Protein AF-A0A820QMZ5-F1 (afdb_monomer_lite)

Foldseek 3Di:
DDDPVVPPDPPPPDDQDDDDPDDPDVVRVCSRVVVVVVVVVVVVVVVVVVQDAPPWDWDWDADPVRDIKIKTAGDPDDPPDDADFFDKDKDWDCDDPVDHIDIDIDTWPDDADPVHRITMD

pLDDT: mean 85.6, std 16.67, range [33.97, 97.75]

Secondary structure (DSSP, 8-state):
---GGGS--TTS--PPPPP-SS-SSHHHHHHHHHHHHHHHHHHHHHHHHHT---S---EEEE-TTS-EEEEEPPS---TT----TT-EEEEEE---SSS--EEEEEE--B--BTTBS-EE-

Radius of gyration: 21.37 Å; chains: 1; bounding box: 44×40×53 Å

Structure (mmCIF, N/CA/C/O backbone):
data_AF-A0A820QMZ5-F1
#
_entry.id   AF-A0A820QMZ5-F1
#
loop_
_atom_site.group_PDB
_atom_site.id
_atom_site.type_symbol
_atom_site.label_atom_id
_atom_site.label_alt_id
_atom_site.label_comp_id
_atom_site.label_asym_id
_atom_site.label_entity_id
_atom_site.label_seq_id
_atom_site.pdbx_PDB_ins_code
_atom_site.Cartn_x
_atom_site.Cartn_y
_atom_site.Cartn_z
_atom_site.occupancy
_atom_site.B_iso_or_equiv
_atom_site.auth_seq_id
_atom_site.auth_comp_id
_atom_site.auth_asym_id
_atom_site.auth_atom_id
_atom_site.pdbx_PDB_model_num
ATOM 1 N N . ASN A 1 1 ? 15.309 19.044 22.990 1.00 33.97 1 ASN A N 1
ATOM 2 C CA . ASN A 1 1 ? 14.266 19.982 23.455 1.00 33.97 1 ASN A CA 1
ATOM 3 C C . ASN A 1 1 ? 12.903 19.331 23.309 1.00 33.97 1 ASN A C 1
ATOM 5 O O . ASN A 1 1 ? 12.326 19.403 22.235 1.00 33.97 1 ASN A O 1
ATOM 9 N N . ALA A 1 2 ? 12.436 18.639 24.350 1.00 38.66 2 ALA A N 1
ATOM 10 C CA . ALA A 1 2 ? 11.058 18.160 24.425 1.00 38.66 2 ALA A CA 1
ATOM 11 C C . ALA A 1 2 ? 10.221 19.272 25.070 1.00 38.66 2 ALA A C 1
ATOM 13 O O . ALA A 1 2 ? 10.493 19.677 26.199 1.00 38.66 2 ALA A O 1
ATOM 14 N N . THR A 1 3 ? 9.282 19.834 24.316 1.00 39.59 3 THR A N 1
ATOM 15 C CA . THR A 1 3 ? 8.432 20.935 24.774 1.00 39.59 3 THR A CA 1
ATOM 16 C C . THR A 1 3 ? 7.253 20.360 25.556 1.00 39.59 3 THR A C 1
ATOM 18 O O . THR A 1 3 ? 6.558 19.477 25.066 1.00 39.59 3 THR A O 1
ATOM 21 N N . ILE A 1 4 ? 7.010 20.908 26.747 1.00 48.31 4 ILE A N 1
ATOM 22 C CA . ILE A 1 4 ? 5.961 20.561 27.732 1.00 48.31 4 ILE A CA 1
ATOM 23 C C . ILE A 1 4 ? 4.523 20.590 27.147 1.00 48.31 4 ILE A C 1
ATOM 25 O O . ILE A 1 4 ? 3.585 20.086 27.753 1.00 48.31 4 ILE A O 1
ATOM 29 N N . ALA A 1 5 ? 4.346 21.091 25.923 1.00 45.00 5 ALA A N 1
ATOM 30 C CA . ALA A 1 5 ? 3.065 21.237 25.229 1.00 45.00 5 ALA A CA 1
ATOM 31 C C . ALA A 1 5 ? 2.407 19.925 24.736 1.00 45.00 5 ALA A C 1
ATOM 33 O O . ALA A 1 5 ? 1.343 19.985 24.126 1.00 45.00 5 ALA A O 1
ATOM 34 N N . TYR A 1 6 ? 3.005 18.750 24.968 1.00 47.41 6 TYR A N 1
ATOM 35 C CA . TYR A 1 6 ? 2.376 17.459 24.634 1.00 47.41 6 TYR A CA 1
ATOM 36 C C . TYR A 1 6 ? 1.460 16.900 25.737 1.00 47.41 6 TYR A C 1
ATOM 38 O O . TYR A 1 6 ? 0.726 15.955 25.472 1.00 47.41 6 TYR A O 1
ATOM 46 N N . LEU A 1 7 ? 1.459 17.489 26.939 1.00 48.88 7 LEU A N 1
ATOM 47 C CA . LEU A 1 7 ? 0.725 16.972 28.106 1.00 48.88 7 LEU A CA 1
ATOM 48 C C . LEU A 1 7 ? -0.710 17.512 28.263 1.00 48.88 7 LEU A C 1
ATOM 50 O O . LEU A 1 7 ? -1.399 17.136 29.203 1.00 48.88 7 LEU A O 1
ATOM 54 N N . GLU A 1 8 ? -1.193 18.362 27.353 1.00 42.72 8 GLU A N 1
ATOM 55 C CA . GLU A 1 8 ? -2.524 18.986 27.456 1.00 42.72 8 GLU A CA 1
ATOM 56 C C . GLU A 1 8 ? -3.438 18.629 26.275 1.00 42.72 8 GLU A C 1
ATOM 58 O O . GLU A 1 8 ? -4.002 19.491 25.602 1.00 42.72 8 GLU A O 1
ATOM 63 N N . LYS A 1 9 ? -3.617 17.332 26.011 1.00 46.62 9 LYS A N 1
ATOM 64 C CA . LYS A 1 9 ? -4.800 16.864 25.277 1.00 46.62 9 LYS A CA 1
ATOM 65 C C . LYS A 1 9 ? -5.670 16.023 26.212 1.00 46.62 9 LYS A C 1
ATOM 67 O O . LYS A 1 9 ? -5.389 14.837 26.380 1.00 46.62 9 LYS A O 1
ATOM 72 N N . PRO A 1 10 ? -6.715 16.609 26.827 1.00 36.94 10 PRO A N 1
ATOM 73 C CA . PRO A 1 10 ? -7.662 15.833 27.615 1.00 36.94 10 PRO A CA 1
ATOM 74 C C . PRO A 1 10 ? -8.340 14.809 26.691 1.00 36.94 10 PRO A C 1
ATOM 76 O O . PRO A 1 10 ? -9.000 15.191 25.724 1.00 36.94 10 PRO A O 1
ATOM 79 N N . GLY A 1 11 ? -8.114 13.517 26.954 1.00 49.28 11 GLY A N 1
ATOM 80 C CA . GLY A 1 11 ? -8.728 12.392 26.234 1.00 49.28 11 GLY A CA 1
ATOM 81 C C . GLY A 1 11 ? -7.792 11.491 25.412 1.00 49.28 11 GLY A C 1
ATOM 82 O O . GLY A 1 11 ? -8.302 10.649 24.682 1.00 49.28 11 GLY A O 1
ATOM 83 N N . ILE A 1 12 ? -6.462 11.656 25.481 1.00 48.41 12 ILE A N 1
ATOM 84 C CA . ILE A 1 12 ? -5.505 10.809 24.725 1.00 48.41 12 ILE A CA 1
ATOM 85 C C . ILE A 1 12 ? -4.874 9.675 25.557 1.00 48.41 12 ILE A C 1
ATOM 87 O O . ILE A 1 12 ? -4.367 8.729 24.966 1.00 48.41 12 ILE A O 1
ATOM 91 N N . ASP A 1 13 ? -4.998 9.699 26.887 1.00 52.62 13 ASP A N 1
ATOM 92 C CA . ASP A 1 13 ? -4.362 8.716 27.789 1.00 52.62 13 ASP A CA 1
ATOM 93 C C . ASP A 1 13 ? -5.344 7.775 28.518 1.00 52.62 13 ASP A C 1
ATOM 95 O O . ASP A 1 13 ? -4.971 7.140 29.503 1.00 52.62 13 ASP A O 1
ATOM 99 N N . GLU A 1 14 ? -6.598 7.643 28.073 1.00 61.47 14 GLU A N 1
ATOM 100 C CA . GLU A 1 14 ? -7.403 6.503 28.538 1.00 61.47 14 GLU A CA 1
ATOM 101 C C . GLU A 1 14 ? -7.026 5.275 27.709 1.00 61.47 14 GLU A C 1
ATOM 103 O O . GLU A 1 14 ? -7.364 5.177 26.527 1.00 61.47 14 GLU A O 1
ATOM 108 N N . GLU A 1 15 ? -6.290 4.348 28.333 1.00 75.12 15 GLU A N 1
ATOM 109 C CA . GLU A 1 15 ? -6.099 3.006 27.784 1.00 75.12 15 GLU A CA 1
ATOM 110 C C . GLU A 1 15 ? -7.464 2.446 27.352 1.00 75.12 15 GLU A C 1
ATOM 112 O O . GLU A 1 15 ? -8.442 2.553 28.103 1.00 75.12 15 GLU A O 1
ATOM 117 N N . PRO A 1 16 ? -7.567 1.876 26.138 1.00 82.88 16 PRO A N 1
ATOM 118 C CA . PRO A 1 16 ? -8.845 1.421 25.622 1.00 82.88 16 PRO A CA 1
ATOM 119 C C . PRO A 1 16 ? -9.446 0.377 26.563 1.00 82.88 16 PRO A C 1
ATOM 121 O O . PRO A 1 16 ? -8.762 -0.526 27.052 1.00 82.88 16 PRO A O 1
ATOM 124 N N . GLN A 1 17 ? -10.750 0.497 26.807 1.00 88.19 17 GLN A N 1
ATOM 125 C CA . GLN A 1 17 ? -11.467 -0.430 27.671 1.00 88.19 17 GLN A CA 1
ATOM 126 C C . GLN A 1 17 ? -11.318 -1.875 27.165 1.00 88.19 17 GLN A C 1
ATOM 128 O O . GLN A 1 17 ? -11.405 -2.148 25.968 1.00 88.19 17 GLN A O 1
ATOM 133 N N . GLN A 1 18 ? -11.116 -2.819 28.088 1.00 90.44 18 GLN A N 1
ATOM 134 C CA . GLN A 1 18 ? -10.951 -4.230 27.740 1.00 90.44 18 GLN A CA 1
ATOM 135 C C . GLN A 1 18 ? -12.220 -4.823 27.113 1.00 90.44 18 GLN A C 1
ATOM 137 O O . GLN A 1 18 ? -13.347 -4.550 27.541 1.00 90.44 18 GLN A O 1
ATOM 142 N N . CYS A 1 19 ? -12.024 -5.698 26.123 1.00 95.25 19 CYS A N 1
ATOM 143 C CA . CYS A 1 19 ? -13.109 -6.455 25.511 1.00 95.25 19 CYS A CA 1
ATOM 144 C C . CYS A 1 19 ? -13.849 -7.306 26.550 1.00 95.25 19 CYS A C 1
ATOM 146 O O . CYS A 1 19 ? -13.247 -7.916 27.432 1.00 95.25 19 CYS A O 1
ATOM 148 N N . SER A 1 20 ? -15.170 -7.379 26.404 1.00 92.81 20 SER A N 1
ATOM 149 C CA . SER A 1 20 ? -16.057 -8.145 27.278 1.00 92.81 20 SER A CA 1
ATOM 150 C C . SER A 1 20 ? -16.688 -9.303 26.509 1.00 92.81 20 SER A C 1
ATOM 152 O O . SER A 1 20 ? -16.865 -9.241 25.297 1.00 92.81 20 SER A O 1
ATOM 154 N N . LEU A 1 21 ? -17.067 -10.377 27.206 1.00 95.25 21 LEU A N 1
ATOM 155 C CA . LEU A 1 21 ? -17.774 -11.504 26.575 1.00 95.25 21 LEU A CA 1
ATOM 156 C C . LEU A 1 21 ? -19.239 -11.179 26.236 1.00 95.25 21 LEU A C 1
ATOM 158 O O . LEU A 1 21 ? -19.861 -11.883 25.442 1.00 95.25 21 LEU A O 1
ATOM 162 N N . ARG A 1 22 ? -19.814 -10.155 26.876 1.00 96.31 22 ARG A N 1
ATOM 163 C CA . ARG A 1 22 ? -21.193 -9.689 26.691 1.00 96.31 22 ARG A CA 1
ATOM 164 C C . ARG A 1 22 ? -21.218 -8.166 26.748 1.00 96.31 22 ARG A C 1
ATOM 166 O O . ARG A 1 22 ? -20.453 -7.584 27.511 1.00 96.31 22 ARG A O 1
ATOM 173 N N . TYR A 1 23 ? -22.116 -7.573 25.970 1.00 96.44 23 TYR A N 1
ATOM 174 C CA . TYR A 1 23 ? -22.313 -6.131 25.869 1.00 96.44 23 TYR A CA 1
ATOM 175 C C . TYR A 1 23 ? -23.780 -5.805 26.171 1.00 96.44 23 TYR A C 1
ATOM 177 O O . TYR A 1 23 ? -24.661 -6.603 25.846 1.00 96.44 23 TYR A O 1
ATOM 185 N N . GLU A 1 24 ? -24.031 -4.665 26.806 1.00 96.25 24 GLU A N 1
ATOM 186 C CA . GLU A 1 24 ? -25.368 -4.159 27.132 1.00 96.25 24 GLU A CA 1
ATOM 187 C C . GLU A 1 24 ? -26.145 -3.801 25.862 1.00 96.25 24 GLU A C 1
ATOM 189 O O . GLU A 1 24 ? -27.313 -4.160 25.722 1.00 96.25 24 GLU A O 1
ATOM 194 N N . ASP A 1 25 ? -25.475 -3.148 24.912 1.00 95.69 25 ASP A N 1
ATOM 195 C CA . ASP A 1 25 ? -26.021 -2.786 23.612 1.00 95.69 25 ASP A CA 1
ATOM 196 C C . ASP A 1 25 ? -24.914 -2.614 22.550 1.00 95.69 25 ASP A C 1
ATOM 198 O O . ASP A 1 25 ? -23.719 -2.828 22.789 1.00 95.69 25 ASP A O 1
ATOM 202 N N . ALA A 1 26 ? -25.321 -2.234 21.336 1.00 96.19 26 ALA A N 1
ATOM 203 C CA . ALA A 1 26 ? -24.400 -1.983 20.232 1.00 96.19 26 ALA A CA 1
ATOM 204 C C . ALA A 1 26 ? -23.525 -0.733 20.442 1.00 96.19 26 ALA A C 1
ATOM 206 O O . ALA A 1 26 ? -22.427 -0.668 19.887 1.00 96.19 26 ALA A O 1
ATOM 207 N N . TYR A 1 27 ? -23.975 0.241 21.241 1.00 96.44 27 TYR A N 1
ATOM 208 C CA . TYR A 1 27 ? -23.200 1.445 21.535 1.00 96.44 27 TYR A CA 1
ATOM 209 C C . TYR A 1 27 ? -22.024 1.120 22.452 1.00 96.44 27 TYR A C 1
ATOM 211 O O . TYR A 1 27 ? -20.907 1.550 22.177 1.00 96.44 27 TYR A O 1
ATOM 219 N N . GLN A 1 28 ? -22.228 0.298 23.484 1.00 95.12 28 GLN A N 1
ATOM 220 C CA . GLN A 1 28 ? -21.145 -0.179 24.341 1.00 95.12 28 GLN A CA 1
ATOM 221 C C . GLN A 1 28 ? -20.108 -0.967 23.529 1.00 95.12 28 GLN A C 1
ATOM 223 O O . GLN A 1 28 ? -18.908 -0.742 23.679 1.00 95.12 28 GLN A O 1
ATOM 228 N N . TYR A 1 29 ? -20.558 -1.843 22.622 1.00 96.00 29 TYR A N 1
ATOM 229 C CA . TYR A 1 29 ? -19.663 -2.557 21.707 1.00 96.00 29 TYR A CA 1
ATOM 230 C C . TYR A 1 29 ? -18.845 -1.588 20.842 1.00 96.00 29 TYR A C 1
ATOM 232 O O . TYR A 1 29 ? -17.624 -1.714 20.767 1.00 96.00 29 TYR A O 1
ATOM 240 N N . GLN A 1 30 ? -19.498 -0.603 20.216 1.00 96.00 30 GLN A N 1
ATOM 241 C CA . GLN A 1 30 ? -18.831 0.396 19.379 1.00 96.00 30 GLN A CA 1
ATOM 242 C C . GLN A 1 30 ? -17.824 1.233 20.176 1.00 96.00 30 GLN A C 1
ATOM 244 O O . GLN A 1 30 ? -16.727 1.486 19.684 1.00 96.00 30 GLN A O 1
ATOM 249 N N . ASN A 1 31 ? -18.173 1.645 21.393 1.00 93.25 31 ASN A N 1
ATOM 250 C CA . ASN A 1 31 ? -17.310 2.465 22.238 1.00 93.25 31 ASN A CA 1
ATOM 251 C C . ASN A 1 31 ? -16.065 1.701 22.710 1.00 93.25 31 ASN A C 1
ATOM 253 O O . ASN A 1 31 ? -15.017 2.318 22.869 1.00 93.25 31 ASN A O 1
ATOM 257 N N . ILE A 1 32 ? -16.153 0.374 22.874 1.00 93.81 32 ILE A N 1
ATOM 258 C CA . ILE A 1 32 ? -14.998 -0.476 23.197 1.00 93.81 32 ILE A CA 1
ATOM 259 C C . ILE A 1 32 ? -14.166 -0.78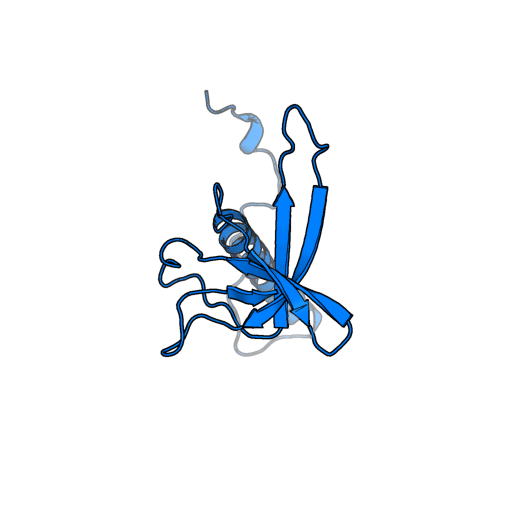6 21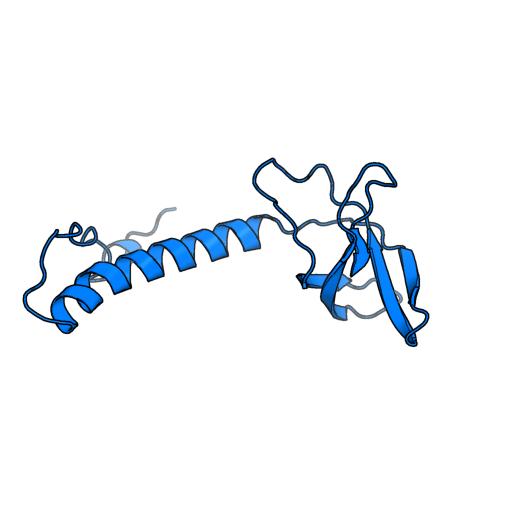.941 1.00 93.81 32 ILE A C 1
ATOM 261 O O . ILE A 1 32 ? -12.957 -0.568 21.928 1.00 93.81 32 ILE A O 1
ATOM 265 N N . PHE A 1 33 ? -14.784 -1.276 20.861 1.00 95.81 33 PHE A N 1
ATOM 266 C CA . PHE A 1 33 ? -14.045 -1.719 19.670 1.00 95.81 33 PHE A CA 1
ATOM 267 C C . PHE A 1 33 ? -13.589 -0.582 18.756 1.00 95.81 33 PHE A C 1
ATOM 269 O O . PHE A 1 33 ? -12.579 -0.725 18.072 1.00 95.81 33 PHE A O 1
ATOM 276 N N . GLY A 1 34 ? -14.305 0.540 18.719 1.00 94.88 34 GLY A N 1
ATOM 277 C CA . GLY A 1 34 ? -13.977 1.683 17.868 1.00 94.88 34 GLY A CA 1
ATOM 278 C C . GLY A 1 34 ? -12.555 2.209 18.098 1.00 94.88 34 GLY A C 1
ATOM 279 O O . GLY A 1 34 ? -11.796 2.309 17.132 1.00 94.88 34 GLY A O 1
ATOM 280 N N . PRO A 1 35 ? -12.153 2.492 19.352 1.00 94.62 35 PRO A N 1
ATOM 281 C CA . PRO A 1 35 ? -10.781 2.873 19.680 1.00 94.62 35 PRO A CA 1
ATOM 282 C C . PRO A 1 35 ? -9.740 1.808 19.313 1.00 94.62 35 PRO A C 1
ATOM 284 O O . PRO A 1 35 ? -8.686 2.162 18.793 1.00 94.62 35 PRO A O 1
ATOM 287 N N . LEU A 1 36 ? -10.041 0.520 19.515 1.00 94.25 36 LEU A N 1
ATOM 288 C CA . LEU A 1 36 ? -9.130 -0.583 19.175 1.00 94.25 36 LEU A CA 1
ATOM 289 C C . LEU A 1 36 ? -8.885 -0.677 17.665 1.00 94.25 36 LEU A C 1
ATOM 291 O O . LEU A 1 36 ? -7.743 -0.748 17.224 1.00 94.25 36 LEU 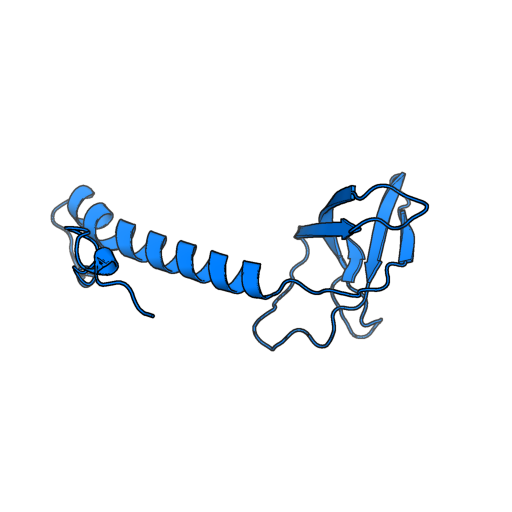A O 1
ATOM 295 N N . VAL A 1 37 ? -9.952 -0.607 16.863 1.00 96.00 37 VAL A N 1
ATOM 296 C CA . VAL A 1 37 ? -9.856 -0.596 15.395 1.00 96.00 37 VAL A CA 1
ATOM 297 C C . VAL A 1 37 ? -9.085 0.629 14.915 1.00 96.00 37 VAL A C 1
ATOM 299 O O . VAL A 1 37 ? -8.291 0.532 13.985 1.00 96.00 37 VAL A O 1
ATOM 302 N N . LYS A 1 38 ? -9.296 1.786 15.550 1.00 94.00 38 LYS A N 1
ATOM 303 C CA . LYS A 1 38 ? -8.550 3.001 15.224 1.00 94.00 38 LYS A CA 1
ATOM 304 C C . LYS A 1 38 ? -7.060 2.855 15.537 1.00 94.00 38 LYS A C 1
ATOM 306 O O . LYS A 1 38 ? -6.251 3.265 14.715 1.00 94.00 38 LYS A O 1
ATOM 311 N N . MET A 1 39 ? -6.711 2.280 16.687 1.00 92.44 39 MET A N 1
ATOM 312 C CA . MET A 1 39 ? -5.322 2.039 17.082 1.00 92.44 39 MET A CA 1
ATOM 313 C C . MET A 1 39 ? -4.617 1.125 16.076 1.00 92.44 39 MET A C 1
ATOM 315 O O . MET A 1 39 ? -3.578 1.504 15.546 1.00 92.44 39 MET A O 1
ATOM 319 N N . GLU A 1 40 ? -5.245 0.002 15.719 1.00 94.19 40 GLU A N 1
ATOM 320 C CA . GLU A 1 40 ? -4.733 -0.908 14.687 1.00 94.19 40 GLU A CA 1
ATOM 321 C C . GLU A 1 40 ? -4.593 -0.206 13.329 1.00 94.19 40 GLU A C 1
ATOM 323 O O . GLU A 1 40 ? -3.572 -0.337 12.666 1.00 94.19 40 GLU A O 1
ATOM 328 N N . ALA A 1 41 ? -5.583 0.592 12.915 1.00 94.12 41 ALA A N 1
ATOM 329 C CA . ALA A 1 41 ? -5.520 1.328 11.653 1.00 94.12 41 ALA A CA 1
ATOM 330 C C . ALA A 1 41 ? -4.405 2.390 11.641 1.00 94.12 41 ALA A C 1
ATOM 332 O O . ALA A 1 41 ? -3.750 2.599 10.617 1.00 94.12 41 ALA A O 1
ATOM 333 N N . ASP A 1 42 ? -4.191 3.080 12.763 1.00 93.00 42 ASP A N 1
ATOM 334 C CA . ASP A 1 42 ? -3.117 4.058 12.909 1.00 93.00 42 ASP A CA 1
ATOM 335 C C . ASP A 1 42 ? -1.739 3.375 12.902 1.00 93.00 42 ASP A C 1
ATOM 337 O O . ASP A 1 42 ? -0.800 3.931 12.324 1.00 93.00 42 ASP A O 1
ATOM 341 N N . ASP A 1 43 ? -1.613 2.187 13.494 1.00 91.50 43 ASP A N 1
ATOM 342 C CA . ASP A 1 43 ? -0.375 1.409 13.501 1.00 91.50 43 ASP A CA 1
ATOM 343 C C . ASP A 1 43 ? -0.093 0.757 12.138 1.00 91.50 43 ASP A C 1
ATOM 345 O O . ASP A 1 43 ? 1.017 0.912 11.624 1.00 91.50 43 ASP A O 1
ATOM 349 N N . ASP A 1 44 ? -1.095 0.173 11.472 1.00 90.38 44 ASP A N 1
ATOM 350 C CA . ASP A 1 44 ? -0.995 -0.325 10.091 1.00 90.38 44 ASP A CA 1
ATOM 351 C C . ASP A 1 44 ? -0.568 0.791 9.127 1.00 90.38 44 ASP A C 1
ATOM 353 O O . ASP A 1 44 ? 0.344 0.602 8.317 1.00 90.38 44 ASP A O 1
ATOM 357 N N . ARG A 1 45 ? -1.147 1.995 9.259 1.00 90.38 45 ARG A N 1
ATOM 358 C CA . ARG A 1 45 ? -0.734 3.158 8.459 1.00 90.38 45 ARG A CA 1
ATOM 359 C C . ARG A 1 45 ? 0.736 3.500 8.689 1.00 90.38 45 ARG A C 1
ATOM 361 O O . ARG A 1 45 ? 1.464 3.666 7.713 1.00 90.38 45 ARG A O 1
ATOM 368 N N . LYS A 1 46 ? 1.189 3.596 9.945 1.00 89.62 46 LYS A N 1
ATOM 369 C CA . LYS A 1 46 ? 2.597 3.908 10.258 1.00 89.62 46 LYS A CA 1
ATOM 370 C C . LYS A 1 46 ? 3.543 2.846 9.700 1.00 89.62 46 LYS A C 1
ATOM 372 O O . LYS A 1 46 ? 4.565 3.200 9.116 1.00 89.62 46 LYS A O 1
ATOM 377 N N . ILE A 1 47 ? 3.202 1.564 9.857 1.00 87.38 47 ILE A N 1
ATOM 378 C CA . ILE A 1 47 ? 4.003 0.447 9.347 1.00 87.38 47 ILE A CA 1
ATOM 379 C C . ILE A 1 47 ? 4.114 0.557 7.826 1.00 87.38 47 ILE A C 1
ATOM 381 O O . ILE A 1 47 ? 5.226 0.599 7.301 1.00 87.38 47 ILE A O 1
ATOM 385 N N . LYS A 1 48 ? 2.995 0.709 7.112 1.00 86.94 48 LYS A N 1
ATOM 386 C CA . LYS A 1 48 ? 2.991 0.840 5.647 1.00 86.94 48 LYS A CA 1
ATOM 387 C C . LYS A 1 48 ? 3.754 2.069 5.157 1.00 86.94 48 LYS A C 1
ATOM 389 O O . LYS A 1 48 ? 4.527 1.969 4.208 1.00 86.94 48 LYS A O 1
ATOM 394 N N . GLU A 1 49 ? 3.592 3.219 5.807 1.00 86.81 49 GLU A N 1
ATOM 395 C CA . GLU A 1 49 ? 4.316 4.446 5.448 1.00 86.81 49 GLU A CA 1
ATOM 396 C C . GLU A 1 49 ? 5.834 4.308 5.672 1.00 86.81 49 GLU A C 1
ATOM 398 O O . GLU A 1 49 ? 6.626 4.809 4.866 1.00 86.81 49 GLU A O 1
ATOM 403 N N . SER A 1 50 ? 6.247 3.570 6.711 1.00 85.31 50 SER A N 1
ATOM 404 C CA . SER A 1 50 ? 7.660 3.309 7.023 1.00 85.31 50 SER A CA 1
ATOM 405 C C . SER A 1 50 ? 8.367 2.410 6.001 1.00 85.31 50 SER A C 1
ATOM 407 O O . SER A 1 50 ? 9.592 2.433 5.904 1.00 85.31 50 SER A O 1
ATOM 409 N N . GLN A 1 51 ? 7.611 1.658 5.197 1.00 86.81 51 GLN A N 1
ATOM 410 C CA . GLN A 1 51 ? 8.139 0.718 4.204 1.00 86.81 51 GLN A CA 1
ATOM 411 C C . GLN A 1 51 ? 8.484 1.372 2.855 1.00 86.81 51 GLN A C 1
ATOM 413 O O . GLN A 1 51 ? 8.829 0.668 1.902 1.00 86.81 51 GLN A O 1
ATOM 418 N N . THR A 1 52 ? 8.431 2.705 2.754 1.00 89.56 52 THR A N 1
ATOM 419 C CA . THR A 1 52 ? 8.816 3.442 1.539 1.00 89.56 52 THR A CA 1
ATOM 420 C C . THR A 1 52 ? 10.241 3.075 1.105 1.00 89.56 52 THR A C 1
ATOM 422 O O . THR A 1 52 ? 11.192 3.259 1.859 1.00 89.56 52 THR A O 1
ATOM 425 N N . GLN A 1 53 ? 10.392 2.583 -0.129 1.00 90.44 53 GLN A N 1
ATOM 426 C CA . GLN A 1 53 ? 11.696 2.260 -0.714 1.00 90.44 53 GLN A CA 1
ATOM 427 C C . GLN A 1 53 ? 12.150 3.365 -1.666 1.00 90.44 53 GLN A C 1
ATOM 429 O O . GLN A 1 53 ? 11.420 3.771 -2.573 1.00 90.44 53 GLN A O 1
ATOM 434 N N . GLU A 1 54 ? 13.380 3.826 -1.474 1.00 91.12 54 GLU A N 1
ATOM 435 C CA . GLU A 1 54 ? 14.010 4.849 -2.305 1.00 91.12 54 GLU A CA 1
ATOM 436 C C . GLU A 1 54 ? 15.068 4.242 -3.229 1.00 91.12 54 GLU A C 1
ATOM 438 O O . GLU A 1 54 ? 15.494 3.101 -3.058 1.00 91.12 54 GLU A O 1
ATOM 443 N N . ASN A 1 55 ? 15.519 5.027 -4.212 1.00 90.38 55 ASN A N 1
ATOM 444 C CA . ASN A 1 55 ? 16.607 4.654 -5.124 1.00 90.38 55 ASN A CA 1
ATOM 445 C C . ASN A 1 55 ? 16.360 3.340 -5.890 1.00 90.38 55 ASN A C 1
ATOM 447 O O . ASN A 1 55 ? 17.292 2.597 -6.202 1.00 90.38 55 ASN A O 1
ATOM 451 N N . ILE A 1 56 ? 15.099 3.062 -6.223 1.00 92.06 56 ILE A N 1
ATOM 452 C CA . ILE A 1 56 ? 14.726 1.899 -7.027 1.00 92.06 56 ILE A CA 1
ATOM 453 C C . ILE A 1 56 ? 14.978 2.151 -8.517 1.00 92.06 56 ILE A C 1
ATOM 455 O O . ILE A 1 56 ? 14.762 3.246 -9.038 1.00 92.06 56 ILE A O 1
ATOM 459 N N . SER A 1 57 ? 15.403 1.106 -9.222 1.00 93.19 57 SER A N 1
ATOM 460 C CA . SER A 1 57 ? 15.487 1.107 -10.684 1.00 93.19 57 SER A CA 1
ATOM 461 C C . SER A 1 57 ? 14.218 0.505 -11.271 1.00 93.19 57 SER A C 1
ATOM 463 O O . SER A 1 57 ? 13.812 -0.585 -10.873 1.00 93.19 57 SER A O 1
ATOM 465 N N . VAL A 1 58 ? 13.599 1.215 -12.217 1.00 95.69 58 VAL A N 1
ATOM 466 C CA . VAL A 1 58 ? 12.327 0.811 -12.830 1.00 95.69 58 VAL A CA 1
ATOM 467 C C . VAL A 1 58 ? 12.538 0.428 -14.290 1.00 95.69 58 VAL A C 1
ATOM 469 O O . VAL A 1 58 ? 13.027 1.227 -15.091 1.00 95.69 58 VAL A O 1
ATOM 472 N N . ARG A 1 59 ? 12.100 -0.778 -14.650 1.00 96.38 59 ARG A N 1
ATOM 473 C CA . ARG A 1 59 ? 11.979 -1.256 -16.027 1.00 96.38 59 ARG A CA 1
ATOM 474 C C . ARG A 1 59 ? 10.534 -1.086 -16.493 1.00 96.38 59 ARG A C 1
ATOM 476 O O . ARG A 1 59 ? 9.613 -1.650 -15.910 1.00 96.38 59 ARG A O 1
ATOM 483 N N . TRP A 1 60 ? 10.339 -0.318 -17.560 1.00 96.94 60 TRP A N 1
ATOM 484 C CA . TRP A 1 60 ? 9.017 -0.046 -18.126 1.00 96.94 60 TRP A CA 1
ATOM 485 C C . TRP A 1 60 ? 8.657 -1.030 -19.231 1.00 96.94 60 TRP A C 1
ATOM 487 O O . TRP A 1 60 ? 9.509 -1.383 -20.045 1.00 96.94 60 TRP A O 1
ATOM 497 N N . ASP A 1 61 ? 7.382 -1.406 -19.299 1.00 96.81 61 ASP A N 1
ATOM 498 C CA . ASP A 1 61 ? 6.852 -2.279 -20.347 1.00 96.81 61 ASP A CA 1
ATOM 499 C C . ASP A 1 61 ? 5.426 -1.869 -20.766 1.00 96.81 61 ASP A C 1
ATOM 501 O O . ASP A 1 61 ? 4.809 -0.969 -20.178 1.00 96.81 61 ASP A O 1
ATOM 505 N N . MET A 1 62 ? 4.902 -2.502 -21.813 1.00 97.19 62 MET A N 1
ATOM 506 C CA . MET A 1 62 ? 3.519 -2.382 -22.261 1.00 97.19 62 MET A CA 1
ATOM 507 C C . MET A 1 62 ? 2.853 -3.758 -22.206 1.00 97.19 62 MET A C 1
ATOM 509 O O . MET A 1 62 ? 3.216 -4.667 -22.948 1.00 97.19 62 MET A O 1
ATOM 513 N N . GLY A 1 63 ? 1.838 -3.903 -21.355 1.00 93.75 63 GLY A N 1
ATOM 514 C CA . GLY A 1 63 ? 1.048 -5.127 -21.296 1.00 93.75 63 GLY A CA 1
ATOM 515 C C . GLY A 1 63 ? 0.283 -5.377 -22.599 1.00 93.75 63 GLY A C 1
ATOM 516 O O . GLY A 1 63 ? -0.054 -4.448 -23.335 1.00 93.75 63 GLY A O 1
ATOM 517 N N . LEU A 1 64 ? -0.083 -6.636 -22.855 1.00 95.12 64 LEU A N 1
ATOM 518 C CA . LEU A 1 64 ? -0.913 -7.016 -24.013 1.00 95.12 64 LEU A CA 1
ATOM 519 C C . LEU A 1 64 ? -2.282 -6.306 -24.020 1.00 95.12 64 LEU A C 1
ATOM 521 O O . LEU A 1 64 ? -2.876 -6.081 -25.071 1.00 95.12 64 LEU A O 1
ATOM 525 N N . ASN A 1 65 ? -2.754 -5.887 -22.843 1.00 94.94 65 ASN A N 1
ATOM 526 C CA . ASN A 1 65 ? -3.953 -5.069 -22.644 1.00 94.94 65 ASN A CA 1
ATOM 527 C C . ASN A 1 65 ? -3.731 -3.560 -22.891 1.00 94.94 65 ASN A C 1
ATOM 529 O O . ASN A 1 65 ? -4.615 -2.761 -22.585 1.00 94.94 65 ASN A O 1
ATOM 533 N N . LYS A 1 66 ? -2.562 -3.164 -23.412 1.00 95.56 66 LYS A N 1
ATOM 534 C CA . LYS A 1 66 ? -2.138 -1.775 -23.655 1.00 95.56 66 LYS A CA 1
ATOM 535 C C . LYS A 1 66 ? -2.021 -0.908 -22.393 1.00 95.56 66 LYS A C 1
ATOM 537 O O . LYS A 1 66 ? -1.992 0.317 -22.501 1.00 95.56 66 LYS A O 1
ATOM 542 N N . LYS A 1 67 ? -1.947 -1.510 -21.200 1.00 95.19 67 LYS A N 1
ATOM 543 C CA . LYS A 1 67 ? -1.630 -0.788 -19.960 1.00 95.19 67 LYS A CA 1
ATOM 544 C C . LYS A 1 67 ? -0.115 -0.684 -19.775 1.00 95.19 67 LYS A C 1
ATOM 546 O O . LYS A 1 67 ? 0.628 -1.601 -20.124 1.00 95.19 67 LYS A O 1
ATOM 551 N N . ARG A 1 68 ? 0.332 0.442 -19.216 1.00 96.75 68 ARG A N 1
ATOM 552 C CA . ARG A 1 68 ? 1.728 0.648 -18.811 1.00 96.75 68 ARG A CA 1
ATOM 553 C C . ARG A 1 68 ? 2.042 -0.272 -17.632 1.00 96.75 68 ARG A C 1
ATOM 555 O O . ARG A 1 68 ? 1.240 -0.319 -16.710 1.00 96.75 68 ARG A O 1
ATOM 562 N N . LEU A 1 69 ? 3.187 -0.948 -17.675 1.00 97.31 69 LEU A N 1
ATOM 563 C CA . LEU A 1 69 ? 3.693 -1.768 -16.573 1.00 97.31 69 LEU A CA 1
ATOM 564 C C . LEU A 1 69 ? 5.025 -1.212 -16.072 1.00 97.31 69 LEU A C 1
ATOM 566 O O . LEU A 1 69 ? 5.841 -0.742 -16.875 1.00 97.31 69 LEU A O 1
ATOM 570 N N . ALA A 1 70 ? 5.242 -1.291 -14.764 1.00 97.75 70 ALA A N 1
ATOM 571 C CA . ALA A 1 70 ? 6.502 -0.956 -14.115 1.00 97.75 70 ALA A CA 1
ATOM 572 C C . ALA A 1 70 ? 7.006 -2.155 -13.312 1.00 97.75 70 ALA A C 1
ATOM 574 O O . ALA A 1 70 ? 6.306 -2.656 -12.437 1.00 97.75 70 ALA A O 1
ATOM 575 N N . TYR A 1 71 ? 8.235 -2.582 -13.594 1.00 96.31 71 TYR A N 1
ATOM 576 C CA . TYR A 1 71 ? 8.916 -3.643 -12.862 1.00 96.31 71 TYR A CA 1
ATOM 577 C C . TYR A 1 71 ? 10.102 -3.083 -12.084 1.00 96.31 71 TYR A C 1
ATOM 579 O O . TYR A 1 71 ? 10.858 -2.265 -12.611 1.00 96.31 71 TYR A O 1
ATOM 587 N N . PHE A 1 72 ? 10.269 -3.514 -10.839 1.00 95.06 72 PHE A N 1
ATOM 588 C CA . PHE A 1 72 ? 11.362 -3.086 -9.966 1.00 95.06 72 PHE A CA 1
ATOM 589 C C . PHE A 1 72 ? 11.648 -4.143 -8.898 1.00 95.06 72 PHE A C 1
ATOM 591 O O . PHE A 1 72 ? 10.771 -4.919 -8.525 1.00 95.06 72 PHE A O 1
ATOM 598 N N . CYS A 1 73 ? 12.873 -4.164 -8.380 1.00 90.94 73 CYS A N 1
ATOM 599 C CA . CYS A 1 73 ? 13.231 -4.990 -7.229 1.00 90.94 73 CYS A CA 1
ATOM 600 C C . CYS A 1 73 ? 13.182 -4.136 -5.963 1.00 90.94 73 CYS A C 1
ATOM 602 O O . CYS A 1 73 ? 13.790 -3.065 -5.917 1.00 90.94 73 CYS A O 1
ATOM 604 N N . LEU A 1 74 ? 12.489 -4.617 -4.935 1.00 86.00 74 LEU A N 1
ATOM 605 C CA . LEU A 1 74 ? 12.530 -4.002 -3.612 1.00 86.00 74 LEU A CA 1
ATOM 606 C C . LEU A 1 74 ? 13.707 -4.627 -2.844 1.00 86.00 74 LEU A C 1
ATOM 608 O O . LEU A 1 74 ? 13.804 -5.858 -2.811 1.00 86.00 74 LEU A O 1
ATOM 612 N N . PRO A 1 75 ? 14.632 -3.829 -2.274 1.00 73.81 75 PRO A N 1
ATOM 613 C CA . PRO A 1 75 ? 15.706 -4.361 -1.441 1.00 73.81 75 PRO A CA 1
ATOM 614 C C . PRO A 1 75 ? 15.072 -5.185 -0.328 1.00 73.81 75 PRO A C 1
ATOM 616 O O . PRO A 1 75 ? 14.187 -4.655 0.336 1.00 73.81 75 PRO A O 1
ATOM 619 N N . LYS A 1 76 ? 15.472 -6.467 -0.218 1.00 63.97 76 LYS A N 1
ATOM 620 C CA . LYS A 1 76 ? 14.922 -7.506 0.677 1.00 63.97 76 LYS A CA 1
ATOM 621 C C . LYS A 1 76 ? 13.813 -6.964 1.568 1.00 63.97 76 LYS A C 1
ATOM 623 O O . LYS A 1 76 ? 14.100 -6.404 2.623 1.00 63.97 76 LYS A O 1
ATOM 628 N N . ALA A 1 77 ? 12.577 -7.116 1.098 1.00 57.03 77 ALA A N 1
ATOM 629 C CA . ALA A 1 77 ? 11.393 -6.911 1.910 1.00 57.03 77 ALA A CA 1
ATOM 630 C C . ALA A 1 77 ? 11.672 -7.508 3.296 1.00 57.03 77 ALA A C 1
ATOM 632 O O . ALA A 1 77 ? 11.920 -8.712 3.396 1.00 57.03 77 ALA A O 1
ATOM 633 N N . ASN A 1 78 ? 11.728 -6.671 4.339 1.00 56.12 78 ASN A N 1
ATOM 634 C CA . ASN A 1 78 ? 11.740 -7.173 5.711 1.00 56.12 78 ASN A CA 1
ATOM 635 C C . ASN A 1 78 ? 10.585 -8.180 5.839 1.00 56.12 78 ASN A C 1
ATOM 637 O O . ASN A 1 78 ? 9.585 -8.038 5.135 1.00 56.12 78 ASN A O 1
ATOM 641 N N . GLU A 1 79 ? 10.690 -9.180 6.718 1.00 59.75 79 GLU A N 1
ATOM 642 C CA . GLU A 1 79 ? 9.659 -10.229 6.885 1.00 59.75 79 GLU A CA 1
ATOM 643 C C . GLU A 1 79 ? 8.228 -9.673 7.097 1.00 59.75 79 GLU A C 1
ATOM 645 O O . GLU A 1 79 ? 7.237 -10.379 6.895 1.00 59.75 79 GLU A O 1
ATOM 650 N N . GLU A 1 80 ? 8.125 -8.390 7.450 1.00 61.38 80 GLU A N 1
ATOM 651 C CA . GLU A 1 80 ? 6.905 -7.598 7.606 1.00 61.38 80 GLU A CA 1
ATOM 652 C C . GLU A 1 80 ? 6.235 -7.148 6.291 1.00 61.38 80 GLU A C 1
ATOM 654 O O . GLU A 1 80 ? 5.019 -6.958 6.273 1.00 61.38 80 GLU A O 1
ATOM 659 N N . MET A 1 81 ? 6.961 -6.983 5.178 1.00 71.38 81 MET A N 1
ATOM 660 C CA . MET A 1 81 ? 6.367 -6.519 3.916 1.00 71.38 81 MET A CA 1
ATOM 661 C C . MET A 1 81 ? 5.842 -7.705 3.097 1.00 71.38 81 MET A C 1
ATOM 663 O O . MET A 1 81 ? 6.547 -8.310 2.288 1.00 71.38 81 MET A O 1
ATOM 667 N N . ARG A 1 82 ? 4.563 -8.029 3.307 1.00 79.81 82 ARG A N 1
ATOM 668 C CA . ARG A 1 82 ? 3.834 -9.074 2.573 1.00 79.81 82 ARG A CA 1
ATOM 669 C C . ARG A 1 82 ? 3.029 -8.474 1.423 1.00 79.81 82 ARG A C 1
ATOM 671 O O . ARG A 1 82 ? 1.847 -8.199 1.581 1.00 79.81 82 ARG A O 1
ATOM 678 N N . LEU A 1 83 ? 3.675 -8.288 0.273 1.00 87.50 83 LEU A N 1
ATOM 679 C CA . LEU A 1 83 ? 2.993 -7.851 -0.949 1.00 87.50 83 LEU A CA 1
ATOM 680 C C . LEU A 1 83 ? 2.101 -8.956 -1.515 1.00 87.50 83 LEU A C 1
ATOM 682 O O . LEU A 1 83 ? 2.551 -10.086 -1.718 1.00 87.50 83 LEU A O 1
ATOM 686 N N . MET A 1 84 ? 0.869 -8.594 -1.848 1.00 92.19 84 MET A N 1
ATOM 687 C CA . MET A 1 84 ? -0.133 -9.461 -2.452 1.00 92.19 84 MET A CA 1
ATOM 688 C C . MET A 1 84 ? -0.564 -8.926 -3.822 1.00 92.19 84 MET A C 1
ATOM 690 O O . MET A 1 84 ? -0.580 -7.714 -4.046 1.00 92.19 84 MET A O 1
ATOM 694 N N . PRO A 1 85 ? -0.949 -9.803 -4.769 1.00 95.06 85 PRO A N 1
ATOM 695 C CA . PRO A 1 85 ? -1.590 -9.358 -6.000 1.00 95.06 85 PRO A CA 1
ATOM 696 C C . PRO A 1 85 ? -2.829 -8.506 -5.699 1.00 95.06 85 PRO A C 1
ATOM 698 O O . PRO A 1 85 ? -3.707 -8.928 -4.949 1.00 95.06 85 PRO A O 1
ATOM 701 N N . GLY A 1 86 ? -2.906 -7.330 -6.318 1.00 95.94 86 GLY A N 1
ATOM 702 C CA . GLY A 1 86 ? -3.964 -6.347 -6.096 1.00 95.94 86 GLY A CA 1
ATOM 703 C C . GLY A 1 86 ? -3.619 -5.242 -5.097 1.00 95.94 86 GLY A C 1
ATOM 704 O O . GLY A 1 86 ? -4.348 -4.255 -5.068 1.00 95.94 86 GLY A O 1
ATOM 705 N N . ASP A 1 87 ? -2.519 -5.348 -4.346 1.00 94.12 87 ASP A N 1
ATOM 706 C CA . ASP A 1 87 ? -2.095 -4.274 -3.442 1.00 94.12 87 ASP A CA 1
ATOM 707 C C . ASP A 1 87 ? -1.785 -2.990 -4.214 1.00 94.12 87 ASP A C 1
ATOM 709 O O . ASP A 1 87 ? -1.189 -3.020 -5.295 1.00 94.12 87 ASP A O 1
ATOM 713 N N . GLU A 1 88 ? -2.179 -1.851 -3.650 1.00 95.12 88 GLU A N 1
ATOM 714 C CA . GLU A 1 88 ? -1.921 -0.543 -4.238 1.00 95.12 88 GLU A CA 1
ATOM 715 C C . GLU A 1 88 ? -0.514 -0.056 -3.869 1.00 95.12 88 GLU A C 1
ATOM 717 O O . GLU A 1 88 ? -0.161 0.040 -2.694 1.00 95.12 88 GLU A O 1
ATOM 722 N N . LEU A 1 89 ? 0.280 0.309 -4.878 1.00 94.69 89 LEU A N 1
ATOM 723 C CA . LEU A 1 89 ? 1.584 0.940 -4.697 1.00 94.69 89 LEU A CA 1
ATOM 724 C C . LEU A 1 89 ? 1.641 2.285 -5.415 1.00 94.69 89 LEU A C 1
ATOM 726 O O . LEU A 1 89 ? 1.208 2.439 -6.560 1.00 94.69 89 LEU A O 1
ATOM 730 N N . ARG A 1 90 ? 2.259 3.264 -4.750 1.00 95.62 90 ARG A N 1
ATOM 731 C CA . ARG A 1 90 ? 2.531 4.582 -5.322 1.00 95.62 90 ARG A CA 1
ATOM 732 C C . ARG A 1 90 ? 3.987 4.682 -5.759 1.00 95.62 90 ARG A C 1
ATOM 734 O O . ARG A 1 90 ? 4.884 4.792 -4.930 1.00 95.62 90 ARG A O 1
ATOM 741 N N . LEU A 1 91 ? 4.208 4.739 -7.068 1.00 96.00 91 LEU A N 1
ATOM 742 C CA . LEU A 1 91 ? 5.519 4.977 -7.657 1.00 96.00 91 LEU A CA 1
ATOM 743 C C . LEU A 1 91 ? 5.756 6.482 -7.818 1.00 96.00 91 LEU A C 1
ATOM 745 O O . LEU A 1 91 ? 4.920 7.197 -8.375 1.00 96.00 91 LEU A O 1
ATOM 749 N N . ARG A 1 92 ? 6.899 6.974 -7.332 1.00 96.06 92 ARG A N 1
ATOM 750 C CA . ARG A 1 92 ? 7.271 8.392 -7.396 1.00 96.06 92 ARG A CA 1
ATOM 751 C C . ARG A 1 92 ? 8.633 8.559 -8.050 1.00 96.06 92 ARG A C 1
ATOM 753 O O . ARG A 1 92 ? 9.602 7.925 -7.651 1.00 96.06 92 ARG A O 1
ATOM 760 N N . TYR A 1 93 ? 8.703 9.482 -8.996 1.00 95.44 93 TYR A N 1
ATOM 761 C CA . TYR A 1 93 ? 9.949 10.025 -9.508 1.00 95.44 93 TYR A CA 1
ATOM 762 C C . TYR A 1 93 ? 10.129 11.436 -8.962 1.00 95.44 93 TYR A C 1
ATOM 764 O O . TYR A 1 93 ? 9.271 12.301 -9.145 1.00 95.44 93 TYR A O 1
ATOM 772 N N . VAL A 1 94 ? 11.246 11.660 -8.278 1.00 93.06 94 VAL A N 1
ATOM 773 C CA . VAL A 1 94 ? 11.540 12.921 -7.582 1.00 93.06 94 VAL A CA 1
ATOM 774 C C . VAL A 1 94 ? 11.928 14.069 -8.521 1.00 93.06 94 VAL A C 1
ATOM 776 O O . VAL A 1 94 ? 11.998 15.210 -8.075 1.00 93.06 94 VAL A O 1
ATOM 779 N N . GLY A 1 95 ? 12.097 13.796 -9.818 1.00 90.19 95 GLY A N 1
ATOM 780 C CA . GLY A 1 95 ? 12.553 14.779 -10.799 1.00 90.19 95 GLY A CA 1
ATOM 781 C C . GLY A 1 95 ? 14.076 14.840 -10.902 1.00 90.19 95 GLY A C 1
ATOM 782 O O . GLY A 1 95 ? 14.797 14.396 -10.011 1.00 90.19 95 GLY A O 1
ATOM 783 N N . ASP A 1 96 ? 14.560 15.403 -12.003 1.00 90.81 96 ASP A N 1
ATOM 784 C CA . ASP A 1 96 ? 15.959 15.789 -12.187 1.00 90.81 96 ASP A CA 1
ATOM 785 C C . ASP A 1 96 ? 16.050 17.106 -12.980 1.00 90.81 96 ASP A C 1
ATOM 787 O O . ASP A 1 96 ? 15.047 17.782 -13.214 1.00 90.81 96 ASP A O 1
ATOM 791 N N . GLN A 1 97 ? 17.261 17.502 -13.385 1.00 88.50 97 GLN A N 1
ATOM 792 C CA . GLN A 1 97 ? 17.473 18.730 -14.163 1.00 88.50 97 GLN A CA 1
ATOM 793 C C . GLN A 1 97 ? 16.768 18.723 -15.533 1.00 88.50 97 GLN A C 1
ATOM 795 O O . GLN A 1 97 ? 16.583 19.785 -16.122 1.00 88.50 97 GLN A O 1
ATOM 800 N N . MET A 1 98 ? 16.389 17.553 -16.053 1.00 88.31 98 MET A N 1
ATOM 801 C CA . MET A 1 98 ? 15.787 17.376 -17.374 1.00 88.31 98 MET A CA 1
ATOM 802 C C . MET A 1 98 ? 14.280 17.109 -17.329 1.00 88.31 98 MET A C 1
ATOM 804 O O . MET A 1 98 ? 13.583 17.427 -18.294 1.00 88.31 98 MET A O 1
ATOM 808 N N . LYS A 1 99 ? 13.758 16.503 -16.256 1.00 91.00 99 LYS A N 1
ATOM 809 C CA . LYS A 1 99 ? 12.351 16.095 -16.160 1.00 91.00 99 LYS A CA 1
ATOM 810 C C . LYS A 1 99 ? 11.724 16.474 -14.826 1.00 91.00 99 LYS A C 1
ATOM 812 O O . LYS A 1 99 ? 12.286 16.250 -13.758 1.00 91.00 99 LYS A O 1
ATOM 817 N N . SER A 1 100 ? 10.492 16.973 -14.901 1.00 94.62 100 SER A N 1
ATOM 818 C CA . SER A 1 100 ? 9.672 17.260 -13.726 1.00 94.62 100 SER A CA 1
ATOM 819 C C . SER A 1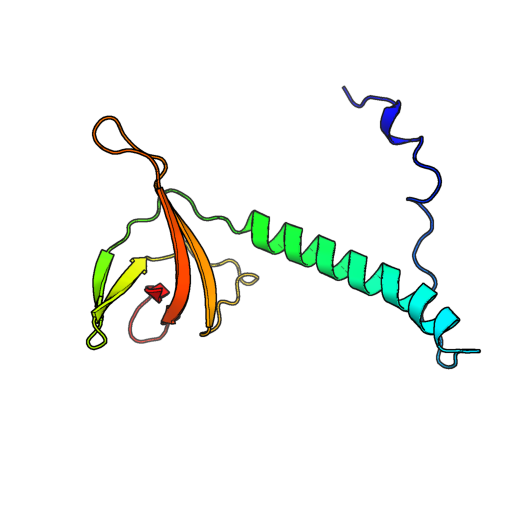 100 ? 9.362 15.995 -12.922 1.00 94.62 100 SER A C 1
ATOM 821 O O . SER A 1 100 ? 9.226 14.898 -13.473 1.00 94.62 100 SER A O 1
ATOM 823 N N . ALA A 1 101 ? 9.208 16.175 -11.611 1.00 95.88 101 ALA A N 1
ATOM 824 C CA . ALA A 1 101 ? 8.740 15.132 -10.713 1.00 95.88 101 ALA A CA 1
ATOM 825 C C . ALA A 1 101 ? 7.348 14.625 -11.125 1.00 95.88 101 ALA A C 1
ATOM 827 O O . ALA A 1 101 ? 6.509 15.389 -11.610 1.00 95.88 101 ALA A O 1
ATOM 828 N N . TRP A 1 102 ? 7.087 13.342 -10.894 1.00 95.38 102 TRP A N 1
ATOM 829 C CA . TRP A 1 102 ? 5.771 12.742 -11.105 1.00 95.38 102 TRP A CA 1
ATOM 830 C C . TRP A 1 102 ? 5.492 11.658 -10.067 1.00 95.38 102 TRP A C 1
ATOM 832 O O . TRP A 1 102 ? 6.397 11.105 -9.441 1.00 95.38 102 TRP A O 1
ATOM 842 N N . ALA A 1 103 ? 4.213 11.345 -9.883 1.00 96.69 103 ALA A N 1
ATOM 843 C CA . ALA A 1 103 ? 3.779 10.201 -9.099 1.00 96.69 103 ALA A CA 1
ATOM 844 C C . ALA A 1 103 ? 2.615 9.504 -9.804 1.00 96.69 103 ALA A C 1
ATOM 846 O O . ALA A 1 103 ? 1.773 10.164 -10.411 1.00 96.69 103 ALA A O 1
ATOM 847 N N . GLY A 1 104 ? 2.572 8.182 -9.707 1.00 96.50 104 GLY A N 1
ATOM 848 C CA . GLY A 1 104 ? 1.505 7.347 -10.241 1.00 96.50 104 GLY A CA 1
ATOM 849 C C . GLY A 1 104 ? 1.164 6.230 -9.267 1.00 96.50 104 GLY A C 1
ATOM 850 O O . GLY A 1 104 ? 2.001 5.824 -8.464 1.00 96.50 104 GLY A O 1
ATOM 851 N N . VAL A 1 105 ? -0.076 5.763 -9.332 1.00 97.44 105 VAL A N 1
ATOM 852 C CA . VAL A 1 105 ? -0.573 4.647 -8.527 1.00 97.44 105 VAL A CA 1
ATOM 853 C C . VAL A 1 105 ? -0.798 3.450 -9.447 1.00 97.44 105 VAL A C 1
ATOM 855 O O . VAL A 1 105 ? -1.341 3.607 -10.542 1.00 97.44 105 VAL A O 1
ATOM 858 N N . GLY A 1 106 ? -0.357 2.275 -9.010 1.00 96.88 106 GLY A N 1
ATOM 859 C CA . GLY A 1 106 ? -0.512 1.000 -9.706 1.00 96.88 106 GLY A CA 1
ATOM 860 C C . GLY A 1 106 ? -0.912 -0.104 -8.733 1.00 96.88 106 GLY A C 1
ATOM 861 O O . GLY A 1 106 ? -0.843 0.082 -7.521 1.00 96.88 106 GLY A O 1
ATOM 862 N N . HIS A 1 107 ? -1.347 -1.241 -9.271 1.00 97.06 107 HIS A N 1
ATOM 863 C CA . HIS A 1 107 ? -1.750 -2.396 -8.468 1.00 97.06 107 HIS A CA 1
ATOM 864 C C . HIS A 1 107 ? -0.803 -3.553 -8.750 1.00 97.06 107 HIS A C 1
ATOM 866 O O . HIS A 1 107 ? -0.492 -3.814 -9.910 1.00 97.06 107 HIS A O 1
ATOM 872 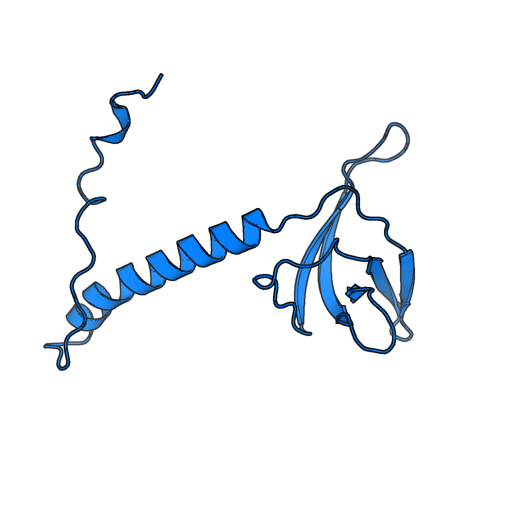N N . VAL A 1 108 ? -0.377 -4.269 -7.715 1.00 96.31 108 VAL A N 1
ATOM 873 C CA . VAL A 1 108 ? 0.553 -5.391 -7.851 1.00 96.31 108 VAL A CA 1
ATOM 874 C C . VAL A 1 108 ? -0.043 -6.474 -8.752 1.00 96.31 108 VAL A C 1
ATOM 876 O O . VAL A 1 108 ? -1.067 -7.079 -8.441 1.00 96.31 108 VAL A O 1
ATOM 879 N N . VAL A 1 109 ? 0.626 -6.745 -9.870 1.00 95.62 109 VAL A N 1
ATOM 880 C CA . VAL A 1 109 ? 0.299 -7.826 -10.815 1.00 95.62 109 VAL A CA 1
ATOM 881 C C . VAL A 1 109 ? 1.327 -8.958 -10.789 1.00 95.62 109 VAL A C 1
ATOM 883 O O . VAL A 1 109 ? 1.039 -10.061 -11.252 1.00 95.62 109 VAL A O 1
ATOM 886 N N . LYS A 1 110 ? 2.521 -8.705 -10.236 1.00 93.81 110 LYS A N 1
ATOM 887 C CA . LYS A 1 110 ? 3.577 -9.702 -10.030 1.00 93.81 110 LYS A CA 1
ATOM 888 C C . LYS A 1 110 ? 4.233 -9.493 -8.670 1.00 93.81 110 LYS A C 1
ATOM 890 O O . LYS A 1 110 ? 4.694 -8.394 -8.376 1.00 93.81 110 LYS A O 1
ATOM 895 N N . VAL A 1 111 ? 4.329 -10.571 -7.897 1.00 92.50 111 VAL A N 1
ATOM 896 C CA . VAL A 1 111 ? 5.132 -10.654 -6.669 1.00 92.50 111 VAL A CA 1
ATOM 897 C C . VAL A 1 111 ? 6.414 -11.461 -6.930 1.00 92.50 111 VAL A C 1
ATOM 899 O O . VAL A 1 111 ? 6.420 -12.287 -7.854 1.00 92.50 111 VAL A O 1
ATOM 902 N N . PRO A 1 112 ? 7.491 -11.248 -6.150 1.00 89.69 112 PRO A N 1
ATOM 903 C CA . PRO A 1 112 ? 8.700 -12.061 -6.221 1.00 89.69 112 PRO A CA 1
ATOM 904 C C . PRO A 1 112 ? 8.377 -13.546 -6.044 1.00 89.69 112 PRO A C 1
ATOM 906 O O . PRO A 1 112 ? 7.583 -13.929 -5.184 1.00 89.69 112 PRO A O 1
ATOM 909 N N . ASN A 1 113 ? 8.956 -14.386 -6.895 1.00 86.25 113 ASN A N 1
ATOM 910 C CA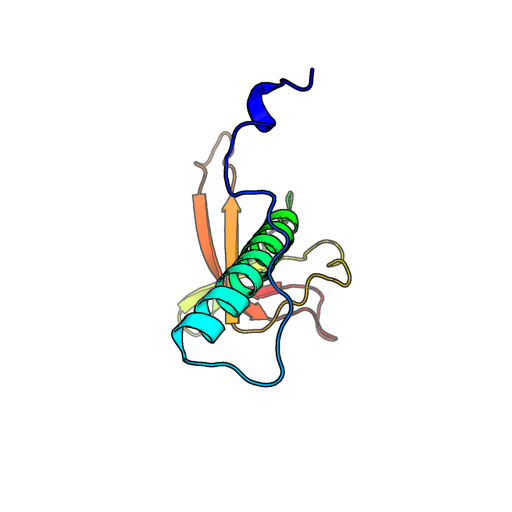 . ASN A 1 113 ? 8.766 -15.832 -6.862 1.00 86.25 113 ASN A CA 1
ATOM 911 C C . ASN A 1 113 ? 9.972 -16.545 -7.490 1.00 86.25 113 ASN A C 1
ATOM 913 O O . ASN A 1 113 ? 10.933 -15.910 -7.916 1.00 86.25 113 ASN A O 1
ATOM 917 N N . ASN A 1 114 ? 9.886 -17.870 -7.633 1.00 84.44 114 ASN A N 1
ATOM 918 C CA . ASN A 1 114 ? 10.959 -18.694 -8.203 1.00 84.44 114 ASN A CA 1
ATOM 919 C C . ASN A 1 114 ? 11.368 -18.321 -9.645 1.00 84.44 114 ASN A C 1
ATOM 921 O O . ASN A 1 114 ? 12.398 -18.791 -10.119 1.00 84.44 114 ASN A O 1
ATOM 925 N N . TYR A 1 115 ? 10.570 -17.519 -10.356 1.00 82.06 115 TYR A N 1
ATOM 926 C CA . TYR A 1 115 ? 10.847 -17.064 -11.721 1.00 82.06 115 TYR A CA 1
ATOM 927 C C . TYR A 1 115 ? 11.435 -15.645 -11.774 1.00 82.06 115 TYR A C 1
ATOM 929 O O . TYR A 1 115 ? 11.763 -15.166 -12.859 1.00 82.06 115 TYR A O 1
ATOM 937 N N . GLY A 1 116 ? 11.577 -14.959 -10.633 1.00 84.12 116 GLY A N 1
ATOM 938 C CA . GLY A 1 116 ? 12.306 -13.699 -10.534 1.00 84.12 116 GLY A CA 1
ATOM 939 C C . GLY A 1 116 ? 11.879 -12.815 -9.363 1.00 84.12 116 GLY A C 1
ATOM 940 O O . GLY A 1 116 ? 10.716 -12.803 -8.961 1.00 84.12 116 GLY A O 1
ATOM 941 N N . GLU A 1 117 ? 12.819 -11.985 -8.918 1.00 87.75 117 GLU A N 1
ATOM 942 C CA . GLU A 1 117 ? 12.718 -11.123 -7.729 1.00 87.75 117 GLU A CA 1
ATOM 943 C C . GLU A 1 117 ? 11.965 -9.795 -7.961 1.00 87.75 117 GLU A C 1
ATOM 945 O O . GLU A 1 117 ? 11.765 -9.014 -7.035 1.00 87.75 117 GLU A O 1
ATOM 950 N N . GLU A 1 118 ? 11.560 -9.500 -9.201 1.00 91.88 118 GLU A N 1
ATOM 951 C CA . GLU A 1 118 ? 10.871 -8.243 -9.528 1.00 91.88 118 GLU A CA 1
ATOM 952 C C . GLU A 1 118 ? 9.418 -8.225 -9.014 1.00 91.88 118 GLU A C 1
ATOM 954 O O . GLU A 1 118 ? 8.659 -9.181 -9.213 1.00 91.88 118 GLU A O 1
ATOM 959 N N . VAL A 1 119 ? 8.999 -7.088 -8.467 1.00 94.06 119 VAL A N 1
ATOM 960 C CA . VAL A 1 119 ? 7.595 -6.688 -8.314 1.00 94.06 119 VAL A CA 1
ATOM 961 C C . VAL A 1 119 ? 7.141 -6.022 -9.612 1.00 94.06 119 VAL A C 1
ATOM 963 O O . VAL A 1 119 ? 7.924 -5.313 -10.244 1.00 94.06 119 VAL A O 1
ATOM 966 N N . GLY A 1 120 ? 5.892 -6.249 -10.020 1.00 95.38 120 GLY A N 1
ATOM 967 C CA . GLY A 1 120 ? 5.272 -5.576 -11.164 1.00 95.38 120 GLY A CA 1
ATOM 968 C C . GLY A 1 120 ? 3.968 -4.884 -10.777 1.00 95.38 120 GLY A C 1
ATOM 969 O O . GLY A 1 120 ? 3.144 -5.516 -10.112 1.00 95.38 120 GLY A O 1
ATOM 970 N N . ILE A 1 121 ? 3.778 -3.637 -11.224 1.00 96.50 121 ILE A N 1
ATOM 971 C CA . ILE A 1 121 ? 2.541 -2.838 -11.082 1.00 96.50 121 ILE A CA 1
ATOM 972 C C . ILE A 1 121 ? 2.044 -2.269 -12.413 1.00 96.50 121 ILE A C 1
ATOM 974 O O . ILE A 1 121 ? 2.870 -2.156 -13.353 1.00 96.50 121 ILE A O 1
#

Sequence (121 aa):
NATIAYLEKPGIDEEPQQCSLRYEDAYQYQNIFGPLVKMEADDDRKIKESQTQENISVRWDMGLNKKRLAYFCLPKANEEMRLMPGDELRLRYVGDQMKSAWAGVGHVVKVPNNYGEEVGI

Organism: NCBI:txid433720

InterPro domains:
  IPR040812 RNA helicase UPF1, 1B domain [PF18141] (51-120)
  IPR040812 RNA helicase UPF1, 1B domain [cd21407] (52-121)